Protein AF-B1V927-F1 (afdb_monomer)

Structure (mmCIF, N/CA/C/O backbone):
data_AF-B1V927-F1
#
_entry.id   AF-B1V927-F1
#
loop_
_atom_site.group_PDB
_atom_site.id
_atom_site.type_symbol
_atom_site.label_atom_id
_atom_site.label_alt_id
_atom_site.label_comp_id
_atom_site.label_asym_id
_atom_site.label_entity_id
_atom_site.label_seq_id
_atom_site.pdbx_PDB_ins_code
_atom_site.Cartn_x
_atom_site.Cartn_y
_atom_site.Cartn_z
_atom_site.occupancy
_atom_site.B_iso_or_equiv
_atom_site.auth_seq_id
_atom_site.auth_comp_id
_atom_site.auth_asym_id
_atom_site.auth_atom_id
_atom_site.pdbx_PDB_model_num
ATOM 1 N N . MET A 1 1 ? -27.091 22.764 -3.483 1.00 36.22 1 MET A N 1
ATOM 2 C CA . MET A 1 1 ? -25.946 21.859 -3.247 1.00 36.22 1 MET A CA 1
ATOM 3 C C . MET A 1 1 ? -24.773 22.706 -2.802 1.00 36.22 1 MET A C 1
ATOM 5 O O . MET A 1 1 ? -24.305 23.520 -3.587 1.00 36.22 1 MET A O 1
ATOM 9 N N . VAL A 1 2 ? -24.352 22.593 -1.544 1.00 29.19 2 VAL A N 1
ATOM 10 C CA . VAL A 1 2 ? -23.138 23.272 -1.079 1.00 29.19 2 VAL A CA 1
ATOM 11 C C . VAL A 1 2 ? -21.964 22.427 -1.559 1.00 29.19 2 VAL A C 1
ATOM 13 O O . VAL A 1 2 ? -21.710 21.356 -1.016 1.00 29.19 2 VAL A O 1
ATOM 16 N N . TYR A 1 3 ? -21.294 22.868 -2.624 1.00 33.41 3 TYR A N 1
ATOM 17 C CA . TYR A 1 3 ? -19.995 22.323 -3.002 1.00 33.41 3 TYR A CA 1
ATOM 18 C C . TYR A 1 3 ? -19.008 22.730 -1.911 1.00 33.41 3 TYR A C 1
ATOM 20 O O . TYR A 1 3 ? -18.505 23.852 -1.898 1.00 33.41 3 TYR A O 1
ATOM 28 N N . VAL A 1 4 ? -18.757 21.829 -0.964 1.00 41.78 4 VAL A N 1
ATOM 29 C CA . VAL A 1 4 ? -17.624 21.974 -0.056 1.00 41.78 4 VAL A CA 1
ATOM 30 C C . VAL A 1 4 ? -16.380 21.783 -0.918 1.00 41.78 4 VAL A C 1
ATOM 32 O O . VAL A 1 4 ? -16.041 20.674 -1.325 1.00 41.78 4 VAL A O 1
ATOM 35 N N . SER A 1 5 ? -15.746 22.891 -1.294 1.00 43.06 5 SER A N 1
ATOM 36 C CA . SER A 1 5 ? -14.494 22.878 -2.043 1.00 43.06 5 SER A CA 1
ATOM 37 C C . SER A 1 5 ? -13.452 22.078 -1.263 1.00 43.06 5 SER A C 1
ATOM 39 O O . SER A 1 5 ? -13.203 22.389 -0.094 1.00 43.06 5 SER A O 1
ATOM 41 N N . LYS A 1 6 ? -12.830 21.073 -1.901 1.00 46.66 6 LYS A N 1
ATOM 42 C CA . LYS A 1 6 ? -11.711 20.329 -1.303 1.00 46.66 6 LYS A CA 1
ATOM 43 C C . LYS A 1 6 ? -10.667 21.325 -0.761 1.00 46.66 6 LYS A C 1
ATOM 45 O O . LYS A 1 6 ? -10.356 22.295 -1.462 1.00 46.66 6 LYS A O 1
ATOM 50 N N . PRO A 1 7 ? -10.112 21.112 0.447 1.00 47.50 7 PRO A N 1
ATOM 51 C CA . PRO A 1 7 ? -9.092 21.997 1.007 1.00 47.50 7 PRO A CA 1
ATOM 52 C C . PRO A 1 7 ? -7.933 22.197 0.018 1.00 47.50 7 PRO A C 1
ATOM 54 O O . PRO A 1 7 ? -7.499 21.233 -0.612 1.00 47.50 7 PRO A O 1
ATOM 57 N N . LYS A 1 8 ? -7.383 23.418 -0.090 1.00 45.78 8 LYS A N 1
ATOM 58 C CA . LYS A 1 8 ? -6.277 23.759 -1.019 1.00 45.78 8 LYS A CA 1
ATOM 59 C C . LYS A 1 8 ? -5.077 22.797 -0.949 1.00 45.78 8 LYS A C 1
ATOM 61 O O . LYS A 1 8 ? -4.429 22.581 -1.964 1.00 45.78 8 LYS A O 1
ATOM 66 N N . LYS A 1 9 ? -4.816 22.177 0.212 1.00 45.69 9 LYS A N 1
ATOM 67 C CA . LYS A 1 9 ? -3.747 21.174 0.426 1.00 45.69 9 LYS A CA 1
ATOM 68 C C . LYS A 1 9 ? -3.914 19.901 -0.429 1.00 45.69 9 LYS A C 1
ATOM 70 O O . LYS A 1 9 ? -2.963 19.146 -0.585 1.00 45.69 9 LYS A O 1
ATOM 75 N N . PHE A 1 10 ? -5.105 19.666 -0.977 1.00 50.59 10 PHE A N 1
ATOM 76 C CA . PHE A 1 10 ? -5.480 18.432 -1.669 1.00 50.59 10 PHE A CA 1
ATOM 77 C C . PHE A 1 10 ? -5.847 18.633 -3.147 1.00 50.59 10 PHE A C 1
ATOM 79 O O . PHE A 1 10 ? -6.371 17.720 -3.785 1.00 50.59 10 PHE A O 1
ATOM 86 N N . GLN A 1 11 ? -5.578 19.813 -3.710 1.00 51.22 11 GLN A N 1
ATOM 87 C CA . GLN A 1 11 ? -5.646 20.015 -5.156 1.00 51.22 11 GLN A CA 1
ATOM 88 C C . GLN A 1 11 ? -4.378 19.427 -5.798 1.00 51.22 11 GLN A C 1
ATOM 90 O O . GLN A 1 11 ? -3.274 19.705 -5.339 1.00 51.22 11 GLN A O 1
ATOM 95 N N . ASN A 1 12 ? -4.534 18.605 -6.842 1.00 64.75 12 ASN A N 1
ATOM 96 C CA . ASN A 1 12 ? -3.439 17.969 -7.594 1.00 64.75 12 ASN A CA 1
ATOM 97 C C . ASN A 1 12 ? -2.511 17.057 -6.765 1.00 64.75 12 ASN A C 1
ATOM 99 O O . ASN A 1 12 ? -1.290 17.100 -6.910 1.00 64.75 12 ASN A O 1
ATOM 103 N N . 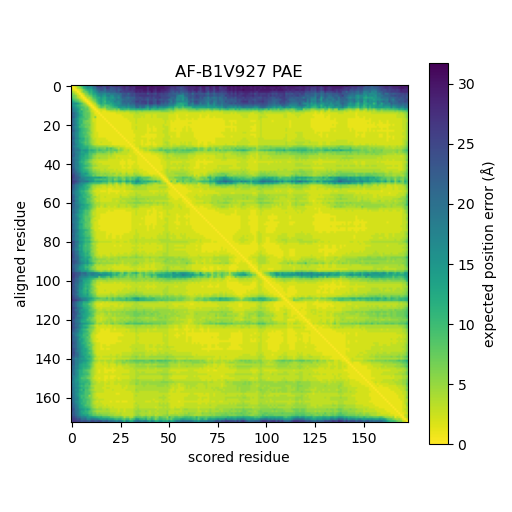ILE A 1 13 ? -3.074 16.204 -5.902 1.00 77.81 13 ILE A N 1
ATOM 104 C CA . ILE A 1 13 ? -2.284 15.184 -5.198 1.00 77.81 13 ILE A CA 1
ATOM 105 C C . ILE A 1 13 ? -1.763 14.147 -6.210 1.00 77.81 13 ILE A C 1
ATOM 107 O O . ILE A 1 13 ? -2.582 13.545 -6.913 1.00 77.81 13 ILE A O 1
ATOM 111 N N . PRO A 1 14 ? -0.442 13.879 -6.263 1.00 90.44 14 PRO A N 1
ATOM 112 C CA . PRO A 1 14 ? 0.121 12.837 -7.115 1.00 90.44 14 PRO A CA 1
ATOM 113 C C . PRO A 1 14 ? -0.509 11.465 -6.854 1.00 90.44 14 PRO A C 1
ATOM 115 O O . PRO A 1 14 ? -0.814 11.120 -5.711 1.00 90.44 14 PRO A O 1
ATOM 118 N N . LEU A 1 15 ? -0.641 10.659 -7.909 1.00 93.25 15 LEU A N 1
ATOM 119 C CA . LEU A 1 15 ? -1.298 9.348 -7.861 1.00 93.25 15 LEU A CA 1
ATOM 120 C C . LEU A 1 15 ? -0.725 8.431 -6.764 1.00 93.25 15 LEU A C 1
ATOM 122 O O . LEU A 1 15 ? -1.477 7.758 -6.065 1.00 93.25 15 LEU A O 1
ATOM 126 N N . THR A 1 16 ? 0.596 8.457 -6.559 1.00 95.31 16 THR A N 1
ATOM 127 C CA . THR A 1 16 ? 1.286 7.697 -5.503 1.00 95.31 16 THR A CA 1
ATOM 128 C C . THR A 1 16 ? 0.799 8.047 -4.102 1.00 95.31 16 THR A C 1
ATOM 130 O O . THR A 1 16 ? 0.594 7.159 -3.279 1.00 95.31 16 THR A O 1
ATOM 133 N N . ARG A 1 17 ? 0.564 9.332 -3.828 1.00 95.19 17 ARG A N 1
ATOM 134 C CA . ARG A 1 17 ? 0.092 9.797 -2.520 1.00 95.19 17 ARG A CA 1
ATOM 135 C C . ARG A 1 17 ? -1.385 9.483 -2.308 1.00 95.19 17 ARG A C 1
ATOM 137 O O . ARG A 1 17 ? -1.770 9.135 -1.197 1.00 95.19 17 ARG A O 1
ATOM 144 N N . GLN A 1 18 ? -2.199 9.561 -3.364 1.00 95.81 18 GLN A N 1
ATOM 145 C CA . GLN A 1 18 ? -3.591 9.106 -3.304 1.00 95.81 18 GLN A CA 1
ATOM 146 C C . GLN A 1 18 ? -3.660 7.609 -2.989 1.00 95.81 18 GLN A C 1
ATOM 148 O O . GLN A 1 18 ? -4.424 7.200 -2.120 1.00 95.81 18 GLN A O 1
ATOM 153 N N . LEU A 1 19 ? -2.825 6.798 -3.647 1.00 97.44 19 LEU A N 1
ATOM 154 C CA . LEU A 1 19 ? -2.757 5.361 -3.395 1.00 97.44 19 LEU A CA 1
ATOM 155 C C . LEU A 1 19 ? -2.299 5.056 -1.964 1.00 97.44 19 LEU A C 1
ATOM 157 O O . LEU A 1 19 ? -2.919 4.230 -1.302 1.00 97.44 19 LEU A O 1
ATOM 161 N N . ALA A 1 20 ? -1.290 5.771 -1.458 1.00 97.19 20 ALA A N 1
ATOM 162 C CA . ALA A 1 20 ? -0.867 5.663 -0.063 1.00 97.19 20 ALA A CA 1
ATOM 163 C C . ALA A 1 20 ? -2.005 5.974 0.915 1.00 97.19 20 ALA A C 1
ATOM 165 O O . ALA A 1 20 ? -2.232 5.240 1.873 1.00 97.19 20 ALA A O 1
ATOM 166 N N . TYR A 1 21 ? -2.764 7.037 0.650 1.00 96.88 21 TYR A N 1
ATOM 167 C CA . TYR A 1 21 ? -3.917 7.392 1.467 1.00 96.88 21 TYR A CA 1
ATOM 168 C C . TYR A 1 21 ? -4.995 6.302 1.452 1.00 96.88 21 TYR A C 1
ATOM 170 O O . TYR A 1 21 ? -5.520 5.930 2.500 1.00 96.88 21 TYR A O 1
ATOM 178 N N . LEU A 1 22 ? -5.327 5.780 0.268 1.00 97.62 22 LEU A N 1
ATOM 179 C CA . LEU A 1 22 ? -6.322 4.718 0.111 1.00 97.62 22 LEU A CA 1
ATOM 180 C C . LEU A 1 22 ? -5.885 3.432 0.815 1.00 97.62 22 LEU A C 1
ATOM 182 O O . LEU A 1 22 ? -6.704 2.810 1.487 1.00 97.62 22 LEU A O 1
ATOM 186 N N . GLY A 1 23 ? -4.600 3.082 0.721 1.00 97.25 23 GLY A N 1
ATOM 187 C CA . GLY A 1 23 ? -4.015 1.953 1.436 1.00 97.25 23 GLY A CA 1
ATOM 188 C C . GLY A 1 23 ? -4.089 2.116 2.952 1.00 97.25 23 GLY A C 1
ATOM 189 O O . GLY A 1 23 ? -4.556 1.209 3.637 1.00 97.25 23 GLY A O 1
ATOM 190 N N . LEU A 1 24 ? -3.729 3.292 3.480 1.00 96.38 24 LEU A N 1
ATOM 191 C CA . LEU A 1 24 ? -3.902 3.599 4.903 1.00 96.38 24 LEU A CA 1
ATOM 192 C C . LEU A 1 24 ? -5.372 3.467 5.315 1.00 96.38 24 LEU A C 1
ATOM 194 O O . LEU A 1 24 ? -5.672 2.810 6.307 1.00 96.38 24 LEU A O 1
ATOM 198 N N . ASN A 1 25 ? -6.298 4.055 4.555 1.00 95.94 25 ASN A N 1
ATOM 199 C CA . ASN A 1 25 ? -7.717 3.972 4.881 1.00 95.94 25 ASN A CA 1
ATOM 200 C C . ASN A 1 25 ? -8.215 2.518 4.902 1.00 95.94 25 ASN A C 1
ATOM 202 O O . ASN A 1 25 ? -8.932 2.135 5.822 1.00 95.94 25 ASN A O 1
ATOM 206 N N . GLN A 1 26 ? -7.802 1.708 3.924 1.00 96.19 26 GLN A N 1
ATOM 207 C CA . GLN A 1 26 ? -8.146 0.291 3.866 1.00 96.19 26 GLN A CA 1
ATOM 208 C C . GLN A 1 26 ? -7.610 -0.477 5.075 1.00 96.19 26 GLN A C 1
ATOM 210 O O . GLN A 1 26 ? -8.350 -1.262 5.661 1.00 96.19 26 GLN A O 1
ATOM 215 N N . PHE A 1 27 ? -6.358 -0.236 5.476 1.00 95.38 27 PHE A N 1
ATOM 216 C CA . PHE A 1 27 ? -5.780 -0.882 6.655 1.00 95.38 27 PHE A CA 1
ATOM 217 C C . PHE A 1 27 ? -6.570 -0.542 7.924 1.00 95.38 27 PHE A C 1
ATOM 219 O O . PHE A 1 27 ? -6.920 -1.416 8.712 1.00 95.38 27 PHE A O 1
ATOM 226 N N . ILE A 1 28 ? -6.906 0.738 8.092 1.00 94.00 28 ILE A N 1
ATOM 227 C CA . ILE A 1 28 ? -7.657 1.230 9.248 1.00 94.00 28 ILE A CA 1
ATOM 228 C C . ILE A 1 28 ? -9.092 0.701 9.296 1.00 94.00 28 ILE A C 1
ATOM 230 O O . ILE A 1 28 ? -9.647 0.528 10.381 1.00 94.00 28 ILE A O 1
ATOM 234 N N . ASP A 1 29 ? -9.706 0.440 8.147 1.00 93.38 29 ASP A N 1
ATOM 235 C CA . ASP A 1 29 ? -11.005 -0.226 8.092 1.00 93.38 29 ASP A CA 1
ATOM 236 C C . ASP A 1 29 ? -10.888 -1.735 8.351 1.00 93.38 29 ASP A C 1
ATOM 238 O O . ASP A 1 29 ? -11.723 -2.284 9.067 1.00 93.38 29 ASP A O 1
ATOM 242 N N . GLY A 1 30 ? -9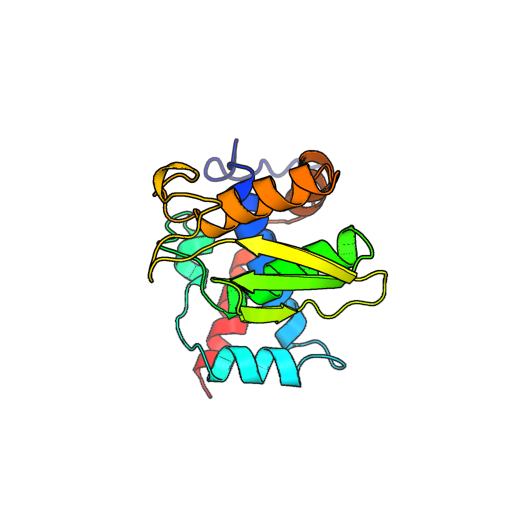.804 -2.373 7.901 1.00 93.81 30 GLY A N 1
ATOM 243 C CA . GLY A 1 30 ? -9.487 -3.775 8.186 1.00 93.81 30 GLY A CA 1
ATOM 244 C C . GLY A 1 30 ? -9.282 -4.094 9.672 1.00 93.81 30 GLY A C 1
ATOM 245 O O . GLY A 1 30 ? -9.596 -5.197 10.115 1.00 93.81 30 GLY A O 1
ATOM 246 N N . LEU A 1 31 ? -8.833 -3.125 10.477 1.00 92.25 31 LEU A N 1
ATOM 247 C CA . LEU A 1 31 ? -8.711 -3.281 11.935 1.00 92.25 31 LEU A CA 1
ATOM 248 C C . LEU A 1 31 ? -10.058 -3.503 12.650 1.00 92.25 31 LEU A C 1
ATOM 250 O O . LEU A 1 31 ? -10.072 -4.031 13.764 1.00 92.25 31 LEU A O 1
ATOM 254 N N . ASP A 1 32 ? -11.177 -3.128 12.026 1.00 90.50 32 ASP A N 1
ATOM 255 C CA . ASP A 1 32 ? -12.537 -3.355 12.533 1.00 90.50 32 ASP A CA 1
ATOM 256 C C . ASP A 1 32 ? -13.289 -4.446 11.737 1.00 90.50 32 ASP A C 1
ATOM 258 O O . ASP A 1 32 ? -14.478 -4.670 11.965 1.00 90.50 32 ASP A O 1
ATOM 262 N N . ASP A 1 33 ? -12.630 -5.116 10.788 1.00 88.31 33 ASP A N 1
ATOM 263 C CA . ASP A 1 33 ? -13.254 -6.123 9.928 1.00 88.31 33 ASP A CA 1
ATOM 264 C C . ASP A 1 33 ? -13.347 -7.479 10.643 1.00 88.31 33 ASP A C 1
ATOM 266 O O . ASP A 1 33 ? -12.339 -8.131 10.891 1.00 88.31 33 ASP A O 1
ATOM 270 N N . ASN A 1 34 ? -14.557 -7.956 10.935 1.00 86.88 34 ASN A N 1
ATOM 271 C CA . ASN A 1 34 ? -14.754 -9.205 11.685 1.00 86.88 34 ASN A CA 1
ATOM 272 C C . ASN A 1 34 ? -14.099 -10.446 11.047 1.00 86.88 34 ASN A C 1
ATOM 274 O O . ASN A 1 34 ? -13.814 -11.409 11.757 1.00 86.88 34 ASN A O 1
ATOM 278 N N . GLN A 1 35 ? -13.892 -10.461 9.729 1.00 89.56 35 GLN A N 1
ATOM 279 C CA . GLN A 1 35 ? -13.303 -11.597 9.027 1.00 89.56 35 GLN A CA 1
ATOM 280 C C . GLN A 1 35 ? -11.772 -11.551 9.050 1.00 89.56 35 GLN A C 1
ATOM 282 O O . GLN A 1 35 ? -11.133 -12.595 9.190 1.00 89.56 35 GLN A O 1
ATOM 287 N N . PHE A 1 36 ? -11.177 -10.364 8.909 1.00 91.00 36 PHE A N 1
ATOM 288 C CA . PHE A 1 36 ? -9.727 -10.212 8.733 1.00 91.00 36 PHE A CA 1
ATOM 289 C C . PHE A 1 36 ? -9.017 -9.472 9.872 1.00 91.00 36 PHE A C 1
ATOM 291 O O . PHE A 1 36 ? -7.791 -9.384 9.856 1.00 91.00 36 PHE A O 1
ATOM 298 N N . GLN A 1 37 ? -9.734 -8.992 10.889 1.00 92.31 37 GLN A N 1
ATOM 299 C CA . GLN A 1 37 ? -9.193 -8.179 11.985 1.00 92.31 37 GLN A CA 1
ATOM 300 C C . GLN A 1 37 ? -7.961 -8.805 12.641 1.00 92.31 37 GLN A C 1
ATOM 302 O O . GLN A 1 37 ? -6.993 -8.095 12.899 1.00 92.31 37 GLN A O 1
ATOM 307 N N . SER A 1 38 ? -7.948 -10.124 12.867 1.00 92.38 38 SER A N 1
ATOM 308 C CA . SER A 1 38 ? -6.781 -10.795 13.456 1.00 92.38 38 SER A CA 1
ATOM 309 C C . SER A 1 38 ? -5.510 -10.588 12.627 1.00 92.38 38 SER A C 1
ATOM 311 O O . SER A 1 38 ? -4.456 -10.357 13.206 1.00 92.38 38 SER A O 1
ATOM 313 N N . LEU A 1 39 ? -5.598 -10.636 11.293 1.00 93.25 39 LEU A N 1
ATOM 314 C CA . LEU A 1 39 ? -4.456 -10.397 10.407 1.00 93.25 39 LEU A CA 1
ATOM 315 C C . LEU A 1 39 ? -3.953 -8.956 10.543 1.00 93.25 39 LEU A C 1
ATOM 317 O O . LEU A 1 39 ? -2.759 -8.737 10.740 1.00 93.25 39 LEU A O 1
ATOM 321 N N . TYR A 1 40 ? -4.862 -7.981 10.464 1.00 93.81 40 TYR A N 1
ATOM 322 C CA . TYR A 1 40 ? -4.514 -6.563 10.582 1.00 93.81 40 TYR A CA 1
ATOM 323 C C . TYR A 1 40 ? -3.892 -6.241 11.947 1.00 93.81 40 TYR A C 1
ATOM 325 O O . TYR A 1 40 ? -2.899 -5.519 12.009 1.00 93.81 40 T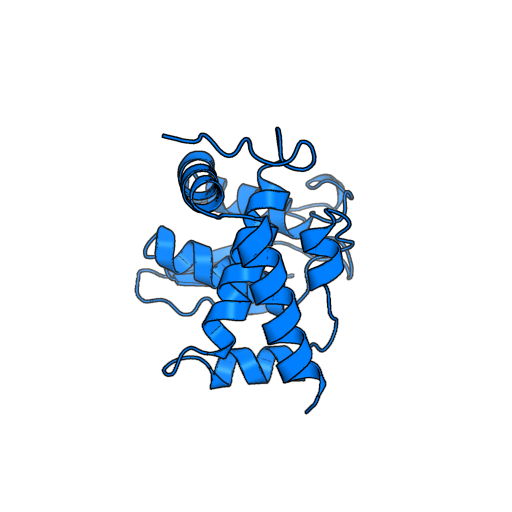YR A O 1
ATOM 333 N N . LEU A 1 41 ? -4.418 -6.818 13.032 1.00 92.12 41 LEU A N 1
ATOM 334 C CA . LEU A 1 41 ? -3.854 -6.664 14.374 1.00 92.12 41 LEU A CA 1
ATOM 335 C C . LEU A 1 41 ? -2.464 -7.294 14.494 1.00 92.12 41 LEU A C 1
ATOM 337 O O . LEU A 1 41 ? -1.572 -6.663 15.053 1.00 92.12 41 LEU A O 1
ATOM 341 N N . THR A 1 42 ? -2.247 -8.492 13.942 1.00 92.25 42 THR A N 1
ATOM 342 C CA . THR A 1 42 ? -0.917 -9.123 13.927 1.00 92.25 42 THR A CA 1
ATOM 343 C C . THR A 1 42 ? 0.101 -8.270 13.171 1.00 92.25 42 THR A C 1
ATOM 345 O O . THR A 1 42 ? 1.215 -8.082 13.654 1.00 92.25 42 THR A O 1
ATOM 348 N N . ILE A 1 43 ? -0.278 -7.709 12.019 1.00 92.88 43 ILE A N 1
ATOM 349 C CA . ILE A 1 43 ? 0.600 -6.817 11.249 1.00 92.88 43 ILE A CA 1
ATOM 350 C C . ILE A 1 43 ? 0.918 -5.550 12.047 1.00 92.88 43 ILE A C 1
ATOM 352 O O . ILE A 1 43 ? 2.081 -5.169 12.136 1.00 92.88 43 ILE A O 1
ATOM 356 N N . LEU A 1 44 ? -0.090 -4.934 12.670 1.00 89.88 44 LEU A N 1
ATOM 357 C CA . LEU A 1 44 ? 0.100 -3.738 13.493 1.00 89.88 44 LEU A CA 1
ATOM 358 C C . LEU A 1 44 ? 1.011 -3.998 14.707 1.00 89.88 44 LEU A C 1
ATOM 360 O O . LEU A 1 44 ? 1.789 -3.134 15.092 1.00 89.88 44 LEU A O 1
ATOM 364 N N . GLN A 1 45 ? 0.929 -5.183 15.316 1.00 87.62 45 GLN A N 1
ATOM 365 C CA . GLN A 1 45 ? 1.790 -5.566 16.439 1.00 87.62 45 GLN A CA 1
ATOM 366 C C . GLN A 1 45 ? 3.235 -5.841 16.007 1.00 87.62 45 GLN A C 1
ATOM 368 O O . GLN A 1 45 ? 4.156 -5.535 16.763 1.00 87.62 45 GLN A O 1
ATOM 373 N N . GLY A 1 46 ? 3.427 -6.425 14.820 1.00 86.94 46 GLY A N 1
ATOM 374 C CA . GLY A 1 46 ? 4.748 -6.728 14.264 1.00 86.94 46 GLY A CA 1
ATOM 375 C C . GLY A 1 46 ? 5.485 -5.508 13.707 1.00 86.94 46 GLY A C 1
ATOM 376 O O . GLY A 1 46 ? 6.713 -5.499 13.690 1.00 86.94 46 GLY A O 1
ATOM 377 N N . ASP A 1 47 ? 4.749 -4.480 13.285 1.00 84.62 47 ASP A N 1
ATOM 378 C CA . ASP A 1 47 ? 5.279 -3.217 12.772 1.00 84.62 47 ASP A CA 1
ATOM 379 C C . ASP A 1 47 ? 4.509 -2.047 13.399 1.00 84.62 47 ASP A C 1
ATOM 381 O O . ASP A 1 47 ? 3.479 -1.592 12.894 1.00 84.62 47 ASP A O 1
ATOM 385 N N . GLN A 1 48 ? 5.017 -1.594 14.547 1.00 74.12 48 GLN A N 1
ATOM 386 C CA . GLN A 1 48 ? 4.432 -0.507 15.332 1.00 74.12 48 GLN A CA 1
ATOM 387 C C . GLN A 1 48 ? 4.837 0.881 14.819 1.00 74.12 48 GLN A C 1
ATOM 389 O O . GLN A 1 48 ? 4.564 1.881 15.487 1.00 74.12 48 GLN A O 1
ATOM 394 N N . GLU A 1 49 ? 5.529 0.988 13.678 1.00 76.25 49 GLU A N 1
ATOM 395 C CA . GLU A 1 49 ? 5.859 2.298 13.132 1.00 76.25 49 GLU A CA 1
ATOM 396 C C . GLU A 1 49 ? 4.571 2.999 12.679 1.00 76.25 49 GLU A C 1
ATOM 398 O O . GLU A 1 49 ? 3.826 2.52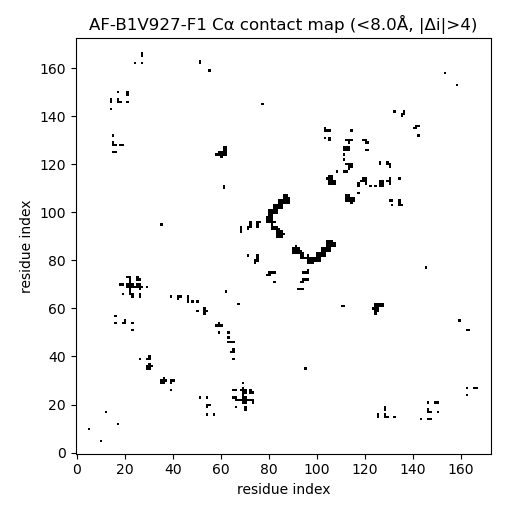7 11.822 1.00 76.25 49 GLU A O 1
ATOM 403 N N . PHE A 1 50 ? 4.283 4.148 13.287 1.00 68.81 50 PHE A N 1
ATOM 404 C CA . PHE A 1 50 ? 3.052 4.893 13.054 1.00 68.81 50 PHE A CA 1
ATOM 405 C C . PHE A 1 50 ? 3.270 5.979 11.996 1.00 68.81 50 PHE A C 1
ATOM 407 O O . PHE A 1 50 ? 3.669 7.106 12.286 1.00 68.81 50 PHE A O 1
ATOM 414 N N . PHE A 1 51 ? 3.012 5.600 10.745 1.00 79.75 51 PHE A N 1
ATOM 415 C CA . PHE A 1 51 ? 3.191 6.398 9.525 1.00 79.75 51 PHE A CA 1
ATOM 416 C C . PHE A 1 51 ? 1.932 7.183 9.122 1.00 79.75 51 PHE A C 1
ATOM 418 O O . PHE A 1 51 ? 1.923 7.853 8.085 1.00 79.75 51 PHE A O 1
ATOM 425 N N . GLU A 1 52 ? 0.838 7.110 9.891 1.00 87.81 52 GLU A N 1
ATOM 426 C CA . GLU A 1 52 ? -0.417 7.769 9.526 1.00 87.81 52 GLU A CA 1
ATOM 427 C C . GLU A 1 52 ? -0.228 9.270 9.372 1.00 87.81 52 GLU A C 1
ATOM 429 O O . GLU A 1 52 ? -0.677 9.850 8.388 1.00 87.81 52 GLU A O 1
ATOM 434 N N . ASN A 1 53 ? 0.502 9.898 10.295 1.00 87.00 53 ASN A N 1
ATOM 435 C CA . ASN A 1 53 ? 0.731 11.334 10.255 1.00 87.00 53 ASN A CA 1
ATOM 436 C C . ASN A 1 53 ? 1.533 11.713 9.013 1.00 87.00 53 ASN A C 1
ATOM 438 O O . ASN A 1 53 ? 1.254 12.751 8.416 1.00 87.00 53 ASN A O 1
ATOM 442 N N . ASP A 1 54 ? 2.461 10.860 8.584 1.00 90.69 54 ASP A N 1
ATOM 443 C CA . ASP A 1 54 ? 3.260 11.094 7.390 1.00 90.69 54 ASP A CA 1
ATOM 444 C C . ASP A 1 54 ? 2.429 10.963 6.111 1.00 90.69 54 ASP A C 1
ATOM 446 O O . ASP A 1 54 ? 2.514 11.807 5.217 1.00 90.69 54 ASP A O 1
ATOM 450 N N . VAL A 1 55 ? 1.542 9.969 6.030 1.00 92.00 55 VAL A N 1
ATOM 451 C CA . VAL A 1 55 ? 0.606 9.837 4.902 1.00 92.00 55 VAL A CA 1
ATOM 452 C C . VAL A 1 55 ? -0.364 11.020 4.861 1.00 92.00 55 VAL A C 1
ATOM 454 O O . VAL A 1 55 ? -0.519 11.653 3.815 1.00 92.00 55 VAL A O 1
ATOM 457 N N . LEU A 1 56 ? -0.970 11.371 5.999 1.00 90.81 56 LEU A N 1
ATOM 458 C CA . LEU A 1 56 ? -1.931 12.472 6.109 1.00 90.81 56 LEU A CA 1
ATOM 459 C C . LEU A 1 56 ? -1.292 13.845 5.827 1.00 90.81 56 LEU A C 1
ATOM 461 O O . LEU A 1 56 ? -1.973 14.764 5.359 1.00 90.81 56 LEU A O 1
ATOM 465 N N . ASN A 1 57 ? 0.014 13.992 6.075 1.00 88.44 57 ASN A N 1
ATOM 466 C CA . ASN A 1 57 ? 0.767 15.217 5.804 1.00 88.44 57 ASN A CA 1
ATOM 467 C C . ASN A 1 57 ? 1.550 15.219 4.491 1.00 88.44 57 ASN A C 1
ATOM 469 O O . ASN A 1 57 ? 2.133 16.251 4.161 1.00 88.44 57 ASN A O 1
ATOM 473 N N . CYS A 1 58 ? 1.485 14.142 3.707 1.00 88.00 58 CYS A N 1
ATOM 474 C CA . CYS A 1 58 ? 2.243 13.981 2.466 1.00 88.00 58 CYS A CA 1
ATOM 475 C C . CYS A 1 58 ? 3.776 14.018 2.658 1.00 88.00 58 CYS A C 1
ATOM 477 O O . CYS A 1 58 ? 4.487 14.566 1.814 1.00 88.00 58 CYS A O 1
ATOM 479 N N . SER A 1 59 ? 4.268 13.459 3.765 1.00 89.94 59 SER A N 1
ATOM 480 C CA . SER A 1 59 ? 5.673 13.466 4.197 1.00 89.94 59 SER A CA 1
ATOM 481 C C . SER A 1 59 ? 6.234 12.062 4.445 1.00 89.94 59 SER A C 1
ATOM 483 O O . SER A 1 59 ? 7.144 11.899 5.256 1.00 89.94 59 SER A O 1
ATOM 485 N N . LEU A 1 60 ? 5.679 11.046 3.776 1.00 91.81 60 LEU A N 1
ATOM 486 C CA . LEU A 1 60 ? 6.141 9.665 3.907 1.00 91.81 60 LEU A CA 1
ATOM 487 C C . LEU A 1 60 ? 7.633 9.558 3.577 1.00 91.81 60 LEU A C 1
ATOM 489 O O . LEU A 1 60 ? 8.085 10.173 2.617 1.00 91.81 60 LEU A O 1
ATOM 493 N N . LYS A 1 61 ? 8.386 8.786 4.369 1.00 89.50 61 LYS A N 1
ATOM 494 C CA . LYS A 1 61 ? 9.806 8.484 4.111 1.00 89.50 61 LYS A CA 1
ATOM 495 C C . LYS A 1 61 ? 9.990 7.178 3.348 1.00 89.50 61 LYS A C 1
ATOM 497 O O . LYS A 1 61 ? 10.849 7.091 2.480 1.00 89.50 61 LYS A O 1
ATOM 502 N N . THR A 1 62 ? 9.203 6.167 3.696 1.00 90.25 62 THR A N 1
ATOM 503 C CA . THR A 1 62 ? 9.087 4.895 2.982 1.00 90.25 62 THR A CA 1
ATOM 504 C C . THR A 1 62 ? 7.793 4.201 3.412 1.00 90.25 62 THR A C 1
ATOM 506 O O . THR A 1 62 ? 7.150 4.636 4.369 1.00 90.25 62 THR A O 1
ATOM 509 N N . ALA A 1 63 ? 7.375 3.158 2.698 1.00 92.25 63 ALA A N 1
ATOM 510 C CA . ALA A 1 63 ? 6.182 2.409 3.073 1.00 92.25 63 ALA A CA 1
ATOM 511 C C . ALA A 1 63 ? 6.505 1.353 4.138 1.00 92.25 63 ALA A C 1
ATOM 513 O O . ALA A 1 63 ? 7.456 0.588 3.992 1.00 92.25 63 ALA A O 1
ATOM 514 N N . THR A 1 64 ? 5.675 1.303 5.173 1.00 92.81 64 THR A N 1
ATOM 515 C CA . THR A 1 64 ? 5.710 0.313 6.256 1.00 92.81 64 THR A CA 1
ATOM 516 C C . THR A 1 64 ? 4.826 -0.890 5.927 1.00 92.81 64 THR A C 1
ATOM 518 O O . THR A 1 64 ? 3.994 -0.844 5.013 1.00 92.81 64 THR A O 1
ATOM 521 N N . THR A 1 65 ? 4.946 -1.965 6.703 1.00 94.38 65 THR A N 1
ATOM 522 C CA . THR A 1 65 ? 4.176 -3.203 6.507 1.00 94.38 65 THR A CA 1
ATOM 523 C C . THR A 1 65 ? 2.659 -2.966 6.524 1.00 94.38 65 THR A C 1
ATOM 525 O O . THR A 1 65 ? 1.987 -3.428 5.595 1.00 94.38 65 THR A O 1
ATOM 528 N N . PRO A 1 66 ? 2.084 -2.204 7.481 1.00 94.69 66 PRO A N 1
ATOM 529 C CA . PRO A 1 66 ? 0.648 -1.939 7.491 1.00 94.69 66 PRO A CA 1
ATOM 530 C C . PRO A 1 66 ? 0.186 -1.164 6.250 1.00 94.69 66 PRO A C 1
ATOM 532 O O . PRO A 1 66 ? -0.854 -1.466 5.662 1.00 94.69 66 PRO A O 1
ATOM 535 N N . LEU A 1 67 ? 0.986 -0.190 5.803 1.00 96.12 67 LEU A N 1
ATOM 536 C CA . LEU A 1 67 ? 0.670 0.602 4.620 1.00 96.12 67 LEU A CA 1
ATOM 537 C C . LEU A 1 67 ? 0.699 -0.246 3.345 1.00 96.12 67 LEU A C 1
ATOM 539 O O . LEU A 1 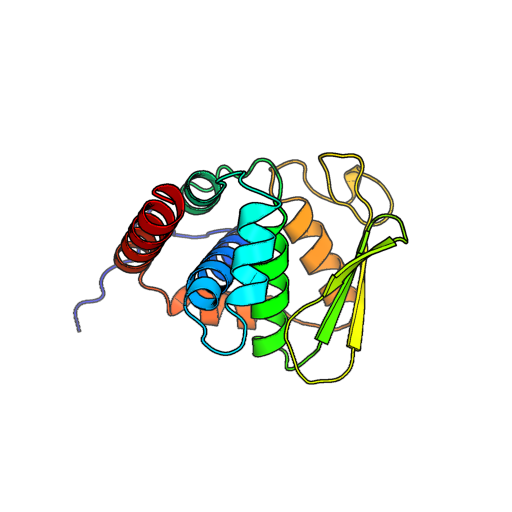67 ? -0.196 -0.135 2.503 1.00 96.12 67 LEU A O 1
ATOM 543 N N . ILE A 1 68 ? 1.714 -1.102 3.210 1.00 96.81 68 ILE A N 1
ATOM 544 C CA . ILE A 1 68 ? 1.843 -2.037 2.093 1.00 96.81 68 ILE A CA 1
ATOM 545 C C . ILE A 1 68 ? 0.640 -2.983 2.074 1.00 96.81 68 ILE A C 1
ATOM 547 O O . ILE A 1 68 ? -0.018 -3.091 1.039 1.00 96.81 68 ILE A O 1
ATOM 551 N N . GLN A 1 69 ? 0.300 -3.602 3.210 1.00 97.06 69 GLN A N 1
ATOM 552 C CA . GLN A 1 69 ? -0.831 -4.526 3.301 1.00 97.06 69 GLN A CA 1
ATOM 553 C C . GLN A 1 69 ? -2.148 -3.851 2.904 1.00 97.06 69 GLN A C 1
ATOM 555 O O . GLN A 1 69 ? -2.832 -4.324 1.999 1.00 97.06 69 GLN A 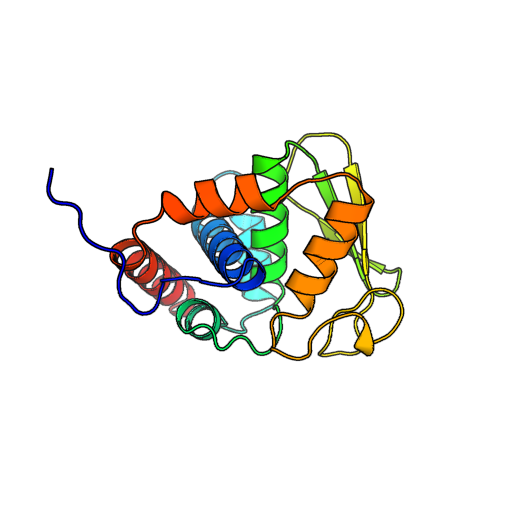O 1
ATOM 560 N N . GLY A 1 70 ? -2.477 -2.709 3.517 1.00 96.94 70 GLY A N 1
ATOM 561 C CA . GLY A 1 70 ? -3.707 -1.988 3.193 1.00 96.94 70 GLY A CA 1
ATOM 562 C C . GLY A 1 70 ? -3.781 -1.579 1.721 1.00 96.94 70 GLY A C 1
ATOM 563 O O . GLY A 1 70 ? -4.846 -1.628 1.109 1.00 96.94 70 GLY A O 1
ATOM 564 N N . THR A 1 71 ? -2.641 -1.238 1.112 1.00 97.88 71 THR A N 1
ATOM 565 C CA . THR A 1 71 ? -2.569 -0.921 -0.321 1.00 97.88 71 THR A CA 1
ATOM 566 C C . THR A 1 71 ? -2.855 -2.146 -1.193 1.00 97.88 71 THR A C 1
ATOM 568 O O . THR A 1 71 ? -3.631 -2.045 -2.146 1.00 97.88 71 THR A O 1
ATOM 571 N N . LEU A 1 72 ? -2.260 -3.301 -0.875 1.00 98.06 72 LEU A N 1
ATOM 572 C CA . LEU A 1 72 ? -2.507 -4.554 -1.595 1.00 98.06 72 LEU A CA 1
ATOM 573 C C . LEU A 1 72 ? -3.978 -4.968 -1.496 1.00 98.06 72 LEU A C 1
ATOM 575 O O . LEU A 1 72 ? -4.573 -5.348 -2.504 1.00 98.06 72 LEU A O 1
ATOM 579 N N . ASP A 1 73 ? -4.577 -4.842 -0.315 1.00 97.31 73 ASP A N 1
ATOM 580 C CA . ASP A 1 73 ? -5.977 -5.200 -0.071 1.00 97.31 73 ASP A CA 1
ATOM 581 C C . ASP A 1 73 ? -6.945 -4.267 -0.793 1.00 97.31 73 ASP A C 1
ATOM 583 O O . ASP A 1 73 ? -7.898 -4.726 -1.426 1.00 97.31 73 ASP A O 1
ATOM 587 N N . PHE A 1 74 ? -6.664 -2.961 -0.777 1.00 97.38 74 PHE A N 1
ATOM 588 C CA . PHE A 1 74 ? -7.449 -1.973 -1.509 1.00 97.38 74 PHE A CA 1
ATOM 589 C C . PHE A 1 74 ? -7.469 -2.309 -3.003 1.00 97.38 74 PHE A C 1
ATOM 591 O O . PHE A 1 74 ? -8.530 -2.366 -3.629 1.00 97.38 74 PHE A O 1
ATOM 598 N N . LEU A 1 75 ? -6.293 -2.562 -3.582 1.00 97.12 75 LEU A N 1
ATOM 599 C CA . LEU A 1 75 ? -6.176 -2.902 -4.995 1.00 97.12 75 LEU A CA 1
ATOM 600 C C . LEU A 1 75 ? -6.842 -4.241 -5.305 1.00 97.12 75 LEU A C 1
ATOM 602 O O . LEU A 1 75 ? -7.549 -4.338 -6.305 1.00 97.12 75 LEU A O 1
ATOM 606 N N . SER A 1 76 ? -6.655 -5.245 -4.448 1.00 96.12 76 SER A N 1
ATOM 607 C CA . SER A 1 76 ? -7.266 -6.572 -4.572 1.00 96.12 76 SER A CA 1
ATOM 608 C C . SER A 1 76 ? -8.783 -6.477 -4.696 1.00 96.12 76 SER A C 1
ATOM 610 O O . SER A 1 76 ? -9.366 -6.984 -5.656 1.00 96.12 76 SER A O 1
ATOM 612 N N . GLN A 1 77 ? -9.418 -5.713 -3.803 1.00 94.38 77 GLN A N 1
ATOM 613 C CA . GLN A 1 77 ? -10.863 -5.494 -3.825 1.00 94.38 77 GLN A CA 1
ATOM 614 C C . GLN A 1 77 ? -11.325 -4.737 -5.073 1.00 94.38 77 GLN A C 1
ATOM 616 O O . GLN A 1 77 ? -12.354 -5.072 -5.658 1.00 94.38 77 GLN A O 1
ATOM 621 N N . ARG A 1 78 ? -10.582 -3.709 -5.505 1.00 94.44 78 ARG A N 1
ATOM 622 C CA . ARG A 1 78 ? -10.968 -2.889 -6.666 1.00 94.44 78 ARG A CA 1
ATOM 623 C C . ARG A 1 78 ? -10.752 -3.582 -8.004 1.00 94.44 78 ARG A C 1
ATOM 625 O O . ARG A 1 78 ? -11.480 -3.290 -8.948 1.00 94.44 78 ARG A O 1
ATOM 632 N N . LEU A 1 79 ? -9.761 -4.463 -8.087 1.00 93.56 79 LEU A N 1
ATOM 633 C CA . LEU A 1 79 ? -9.379 -5.164 -9.312 1.00 93.56 79 LEU A CA 1
ATOM 634 C C . LEU A 1 79 ? -9.909 -6.600 -9.363 1.00 93.56 79 LEU A C 1
ATOM 636 O O . LEU A 1 79 ? -9.810 -7.239 -10.409 1.00 93.56 79 LEU A O 1
ATOM 640 N N . ASN A 1 80 ? -10.490 -7.097 -8.267 1.00 93.56 80 ASN A N 1
ATOM 641 C CA . ASN A 1 80 ? -10.941 -8.479 -8.112 1.00 93.56 80 ASN A CA 1
ATOM 642 C C . ASN A 1 80 ? -9.828 -9.487 -8.457 1.00 93.56 80 ASN A C 1
ATOM 644 O O . ASN A 1 80 ? -10.009 -10.407 -9.258 1.00 93.56 80 ASN A O 1
ATOM 648 N N . GLN A 1 81 ? -8.636 -9.249 -7.907 1.00 94.56 81 GLN A N 1
ATOM 649 C CA . GLN A 1 81 ? -7.441 -10.075 -8.084 1.00 94.56 81 GLN A CA 1
ATOM 650 C C . GLN A 1 81 ? -6.777 -10.291 -6.734 1.00 94.56 81 GLN A C 1
ATOM 652 O O . GLN A 1 81 ? -6.802 -9.407 -5.885 1.00 94.56 81 GLN A O 1
ATOM 657 N N . LYS A 1 82 ? -6.108 -11.430 -6.563 1.00 96.56 82 LYS A N 1
ATOM 658 C CA . LYS A 1 82 ? -5.210 -11.626 -5.429 1.00 96.56 82 LYS A CA 1
ATOM 659 C C . LYS A 1 82 ? -3.814 -11.152 -5.821 1.00 96.56 82 LYS A C 1
ATOM 661 O O . LYS A 1 82 ? -3.283 -11.605 -6.829 1.00 96.56 82 LYS A O 1
ATOM 666 N N . PHE A 1 83 ? -3.201 -10.287 -5.025 1.00 97.56 83 PHE A N 1
ATOM 667 C CA . PHE A 1 83 ? -1.836 -9.823 -5.253 1.00 97.56 83 PHE A CA 1
ATOM 668 C C . PHE A 1 83 ? -0.867 -10.483 -4.280 1.00 97.56 83 PHE A C 1
ATOM 670 O O . PHE A 1 83 ? -1.063 -10.406 -3.069 1.00 97.56 83 PHE A O 1
ATOM 677 N N . ASN A 1 84 ? 0.194 -11.090 -4.811 1.00 97.56 84 ASN A N 1
ATOM 678 C CA . ASN A 1 84 ? 1.314 -11.589 -4.019 1.00 97.56 84 ASN A CA 1
ATOM 679 C C . ASN A 1 84 ? 2.501 -10.649 -4.227 1.00 97.56 84 ASN A C 1
ATOM 681 O O . ASN A 1 84 ? 2.983 -10.489 -5.349 1.00 97.56 84 ASN A O 1
ATOM 685 N N . LEU A 1 85 ? 2.967 -10.014 -3.160 1.00 98.06 85 LEU A N 1
ATOM 686 C CA . LEU A 1 85 ? 4.124 -9.135 -3.193 1.00 98.06 85 LEU A CA 1
ATOM 687 C C . LEU A 1 85 ? 5.397 -9.947 -2.961 1.00 98.06 85 LEU A C 1
ATOM 689 O O . LEU A 1 85 ? 5.559 -10.587 -1.920 1.00 98.06 85 LEU A O 1
ATOM 693 N N . ILE A 1 86 ? 6.308 -9.878 -3.925 1.00 98.06 86 ILE A N 1
ATOM 694 C CA . ILE A 1 86 ? 7.610 -10.537 -3.888 1.00 98.06 86 ILE A CA 1
ATOM 695 C C . ILE A 1 86 ? 8.678 -9.444 -3.882 1.00 98.06 86 ILE A C 1
ATOM 697 O O . ILE A 1 86 ? 8.776 -8.666 -4.833 1.00 98.06 86 ILE A O 1
ATOM 701 N N . ILE A 1 87 ? 9.467 -9.382 -2.810 1.00 96.75 87 ILE A N 1
ATOM 702 C CA . ILE A 1 87 ? 10.546 -8.405 -2.630 1.00 96.75 87 ILE A CA 1
ATOM 703 C C . ILE A 1 87 ? 11.867 -9.155 -2.534 1.00 96.75 87 ILE A C 1
ATOM 705 O O . ILE A 1 87 ? 11.991 -10.059 -1.712 1.00 96.75 87 ILE A O 1
ATOM 709 N N . ASN A 1 88 ? 12.853 -8.769 -3.350 1.00 96.62 88 ASN A N 1
ATOM 710 C CA . ASN A 1 88 ? 14.170 -9.422 -3.399 1.00 96.62 88 ASN A CA 1
ATOM 711 C C . ASN A 1 88 ? 14.046 -10.950 -3.576 1.00 96.62 88 ASN A C 1
ATOM 713 O O . ASN A 1 88 ? 14.701 -11.721 -2.881 1.00 96.62 88 ASN A O 1
ATOM 717 N N . ASP A 1 89 ? 13.131 -11.371 -4.457 1.00 93.50 89 ASP A N 1
ATOM 718 C CA . ASP A 1 89 ? 12.779 -12.773 -4.740 1.00 93.50 89 ASP A CA 1
ATOM 719 C C . ASP A 1 89 ? 12.218 -13.586 -3.555 1.00 93.50 89 ASP A C 1
ATOM 721 O O . ASP A 1 89 ? 11.981 -14.788 -3.677 1.00 93.50 89 ASP A O 1
ATOM 725 N N . CYS A 1 90 ? 11.891 -12.925 -2.442 1.00 94.19 90 CYS A N 1
ATOM 726 C CA . CYS A 1 90 ? 11.208 -13.513 -1.295 1.00 94.19 90 CYS A CA 1
ATOM 727 C C . CYS A 1 90 ? 9.725 -13.122 -1.279 1.00 94.19 90 CYS A C 1
ATOM 729 O O . CYS A 1 90 ? 9.373 -11.954 -1.464 1.00 94.19 90 CYS A O 1
ATOM 731 N N . ASN A 1 91 ? 8.842 -14.085 -1.000 1.00 93.56 91 ASN A N 1
ATOM 732 C CA . ASN A 1 91 ? 7.433 -13.794 -0.725 1.00 93.56 91 ASN A CA 1
ATOM 733 C C . ASN A 1 91 ? 7.340 -12.929 0.536 1.00 93.56 91 ASN A C 1
ATOM 735 O O . ASN A 1 91 ? 7.769 -13.359 1.605 1.00 93.56 91 ASN A O 1
ATOM 739 N N . SER A 1 92 ? 6.797 -11.721 0.401 1.00 93.00 92 SER A N 1
ATOM 740 C CA . SER A 1 92 ? 6.739 -10.745 1.489 1.00 93.00 92 SER A CA 1
ATOM 741 C C . SER A 1 92 ? 5.338 -10.647 2.084 1.00 93.00 92 SER A C 1
ATOM 743 O O . SER A 1 92 ? 5.146 -10.974 3.250 1.00 93.00 92 SER A O 1
ATOM 745 N N . LEU A 1 93 ? 4.349 -10.241 1.285 1.00 94.81 93 LEU A N 1
ATOM 746 C CA . LEU A 1 93 ? 2.962 -10.060 1.722 1.00 94.81 93 LEU A CA 1
ATOM 747 C C . LEU A 1 93 ? 1.998 -10.538 0.642 1.00 94.81 93 LEU A C 1
ATOM 749 O O . LEU A 1 93 ? 2.363 -10.718 -0.520 1.00 94.81 93 LEU A O 1
ATOM 753 N N . SER A 1 94 ? 0.743 -10.761 1.007 1.00 96.00 94 SER A N 1
ATOM 754 C CA . SER A 1 94 ? -0.311 -11.079 0.046 1.00 96.00 94 SER A CA 1
ATOM 755 C C . SER A 1 94 ? -1.607 -10.409 0.456 1.00 96.00 94 SER A C 1
ATOM 757 O O . SER A 1 94 ? -1.929 -10.340 1.641 1.00 96.00 94 SER A O 1
ATOM 759 N N . SER A 1 95 ? -2.361 -9.931 -0.528 1.00 96.50 95 SER A N 1
ATOM 760 C CA . SER A 1 95 ? -3.657 -9.325 -0.256 1.00 96.50 95 SER A CA 1
ATOM 761 C C . SER A 1 95 ? -4.662 -10.355 0.266 1.00 96.50 95 SER A C 1
ATOM 763 O O . SER A 1 95 ? -4.703 -11.490 -0.230 1.00 96.50 95 SER A O 1
ATOM 765 N N . VAL A 1 96 ? -5.558 -9.931 1.151 1.00 88.94 96 VAL A N 1
ATOM 766 C CA . VAL A 1 96 ? -6.811 -10.632 1.421 1.00 88.94 96 VAL A CA 1
ATOM 767 C C . VAL A 1 96 ? -7.745 -10.405 0.231 1.00 88.94 96 VAL A C 1
ATOM 769 O O . VAL A 1 96 ? -8.072 -9.282 -0.154 1.00 88.94 96 VAL A O 1
ATOM 772 N N . GLY A 1 97 ? -8.086 -11.481 -0.468 1.00 72.81 97 GLY A N 1
ATOM 773 C CA . GLY A 1 97 ? -8.825 -11.386 -1.718 1.00 72.81 97 GLY A CA 1
ATOM 774 C C . GLY A 1 97 ? -9.072 -12.737 -2.355 1.00 72.81 97 GLY A C 1
ATOM 775 O O . GLY A 1 97 ? -8.280 -13.672 -2.208 1.00 72.81 97 GLY A O 1
ATOM 776 N N . LEU A 1 98 ? -10.187 -12.816 -3.073 1.00 70.81 98 LEU A N 1
ATOM 777 C CA . LEU A 1 98 ? -10.561 -13.951 -3.902 1.00 70.81 98 LEU A CA 1
ATOM 778 C C . LEU A 1 98 ? -10.365 -13.542 -5.362 1.00 70.81 98 LEU A C 1
ATOM 780 O O . LEU A 1 98 ? -10.702 -12.429 -5.750 1.00 70.81 98 LEU A O 1
ATOM 784 N N . GLY A 1 99 ? -9.788 -14.424 -6.171 1.00 83.56 99 GLY A N 1
ATOM 785 C CA . GLY A 1 99 ? -9.499 -14.132 -7.570 1.00 83.56 99 GLY A CA 1
ATOM 786 C C . GLY A 1 99 ? -8.273 -14.879 -8.067 1.00 83.56 99 GLY A C 1
ATOM 787 O O . GLY A 1 99 ? -7.675 -15.681 -7.347 1.00 83.56 99 GLY A O 1
ATOM 788 N N . ARG A 1 100 ? -7.895 -14.614 -9.320 1.00 91.44 100 ARG A N 1
ATOM 789 C CA . ARG A 1 100 ? -6.625 -15.114 -9.849 1.00 91.44 100 ARG A CA 1
ATOM 790 C C . ARG A 1 100 ? -5.478 -14.390 -9.151 1.00 91.44 100 ARG A C 1
ATOM 792 O O . ARG A 1 100 ? -5.568 -13.200 -8.854 1.00 91.44 100 ARG A O 1
ATOM 799 N N . SER A 1 101 ? -4.422 -15.141 -8.870 1.00 94.81 101 SER A N 1
ATOM 800 C CA . SER A 1 101 ? -3.219 -14.605 -8.249 1.00 94.81 101 SER A CA 1
ATOM 801 C C . SER A 1 101 ? -2.355 -13.894 -9.283 1.00 94.81 101 SER A C 1
ATOM 803 O O . SER A 1 101 ? -2.112 -14.426 -10.368 1.00 94.81 101 SER A O 1
ATOM 805 N N . VAL A 1 102 ? -1.860 -12.718 -8.920 1.00 96.81 102 VAL A N 1
ATOM 806 C CA . VAL A 1 102 ? -0.904 -11.931 -9.689 1.00 96.81 102 VAL A CA 1
ATOM 807 C C . VAL A 1 102 ? 0.298 -11.639 -8.806 1.00 96.81 102 VAL A C 1
ATOM 809 O O . VAL A 1 102 ? 0.183 -10.992 -7.764 1.00 96.81 102 VAL A O 1
ATOM 812 N N . ASP A 1 103 ? 1.465 -12.078 -9.259 1.00 97.50 103 ASP A N 1
ATOM 813 C CA . ASP A 1 103 ? 2.720 -11.804 -8.573 1.00 97.50 103 ASP A CA 1
ATOM 814 C C . ASP A 1 103 ? 3.256 -10.424 -8.968 1.00 97.50 103 ASP A C 1
ATOM 816 O O . ASP A 1 103 ? 3.471 -10.126 -10.152 1.00 97.50 103 ASP A O 1
ATOM 820 N N . LEU A 1 104 ? 3.496 -9.596 -7.957 1.00 97.88 104 LEU A N 1
ATOM 821 C CA . LEU A 1 104 ? 4.058 -8.256 -8.053 1.00 97.88 104 LEU A CA 1
ATOM 822 C C . LEU A 1 104 ? 5.496 -8.310 -7.536 1.00 97.88 104 LEU A C 1
ATOM 824 O O . LEU A 1 104 ? 5.729 -8.374 -6.330 1.00 97.88 104 LEU A O 1
ATOM 828 N N . LYS A 1 105 ? 6.460 -8.329 -8.459 1.00 98.06 105 LYS A N 1
ATOM 829 C CA . LYS A 1 105 ? 7.887 -8.466 -8.143 1.00 98.06 105 LYS A CA 1
ATOM 830 C C . LYS A 1 105 ? 8.573 -7.108 -8.128 1.00 98.06 105 LYS A C 1
ATOM 832 O O . LYS A 1 105 ? 8.505 -6.387 -9.117 1.00 98.06 105 LYS A O 1
ATOM 837 N N . MET A 1 106 ? 9.268 -6.794 -7.043 1.00 97.69 106 MET A N 1
ATOM 838 C CA . MET A 1 106 ? 10.093 -5.592 -6.913 1.00 97.69 106 MET A CA 1
ATOM 839 C C . MET A 1 106 ? 11.321 -5.868 -6.036 1.00 97.69 106 MET A C 1
ATOM 841 O O . MET A 1 106 ? 11.497 -6.962 -5.502 1.00 97.69 106 MET A O 1
ATOM 845 N N . GLN A 1 107 ? 12.192 -4.879 -5.909 1.00 97.38 107 GLN A N 1
ATOM 846 C CA . GLN A 1 107 ? 13.423 -4.932 -5.128 1.00 97.38 107 GLN A CA 1
ATOM 847 C C . GLN A 1 107 ? 13.385 -3.869 -4.025 1.00 97.38 107 GLN A C 1
ATOM 849 O O . GLN A 1 107 ? 12.706 -2.851 -4.166 1.00 97.38 107 GLN A O 1
ATOM 854 N N . ASN A 1 108 ? 14.119 -4.093 -2.937 1.00 94.88 108 ASN A N 1
ATOM 855 C CA . ASN A 1 108 ? 14.290 -3.145 -1.839 1.00 94.88 108 ASN A CA 1
ATOM 856 C C . ASN A 1 108 ? 15.717 -3.228 -1.274 1.00 94.88 108 ASN A C 1
ATOM 858 O O . ASN A 1 108 ? 16.177 -4.308 -0.906 1.00 94.88 108 ASN A O 1
ATOM 862 N N . ASN A 1 109 ? 16.404 -2.092 -1.152 1.00 91.94 109 ASN A N 1
ATOM 863 C CA . ASN A 1 109 ? 17.728 -1.988 -0.524 1.00 91.94 109 ASN A CA 1
ATOM 864 C C . ASN A 1 109 ? 17.659 -1.324 0.868 1.00 91.94 109 ASN A C 1
ATOM 866 O O . ASN A 1 109 ? 18.379 -0.371 1.164 1.00 91.94 109 ASN A O 1
ATOM 870 N N . SER A 1 110 ? 16.781 -1.859 1.717 1.00 83.94 110 SER A N 1
ATOM 871 C CA . SER A 1 110 ? 16.473 -1.441 3.096 1.00 83.94 110 SER A CA 1
ATOM 872 C C . SER A 1 110 ? 15.520 -0.255 3.241 1.00 83.94 110 SER A C 1
ATOM 874 O O . SER A 1 110 ? 14.661 -0.305 4.113 1.00 83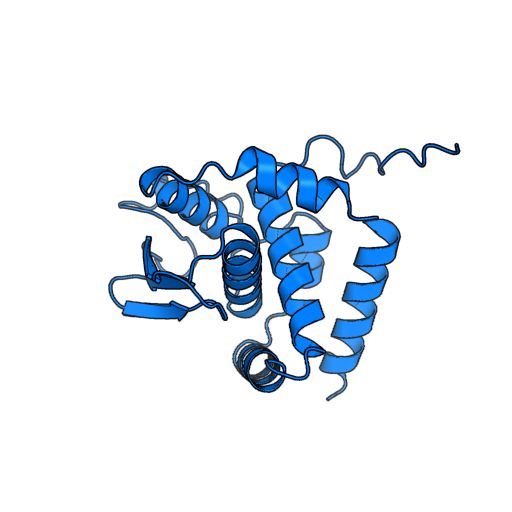.94 110 SER A O 1
ATOM 876 N N . TYR A 1 111 ? 15.619 0.783 2.407 1.00 83.00 111 TYR A N 1
ATOM 877 C CA . TYR A 1 111 ? 14.751 1.969 2.538 1.00 83.00 111 TYR A CA 1
ATOM 878 C C . TYR A 1 111 ? 14.104 2.424 1.231 1.00 83.00 111 TYR A C 1
ATOM 880 O O . TYR A 1 111 ? 13.220 3.284 1.252 1.00 83.00 111 TYR A O 1
ATOM 888 N N . HIS A 1 112 ? 14.517 1.858 0.096 1.00 93.81 112 HIS A N 1
ATOM 889 C CA . HIS A 1 112 ? 14.076 2.304 -1.217 1.00 93.81 112 HIS A CA 1
ATOM 890 C C . HIS A 1 112 ? 13.621 1.130 -2.075 1.00 93.81 112 HIS A C 1
ATOM 892 O O . HIS A 1 112 ? 14.391 0.208 -2.344 1.00 93.81 112 HIS A O 1
ATOM 898 N N . PHE A 1 113 ? 12.368 1.191 -2.521 1.00 96.19 113 PHE A N 1
ATOM 899 C CA . PHE A 1 113 ? 11.746 0.183 -3.376 1.00 96.19 113 PHE A CA 1
ATOM 900 C C . PHE A 1 113 ? 11.909 0.546 -4.849 1.00 96.19 113 PHE A C 1
ATOM 902 O O . PHE A 1 113 ? 11.649 1.685 -5.235 1.00 96.19 113 PHE A O 1
ATOM 909 N N . PHE A 1 114 ? 12.297 -0.416 -5.682 1.00 96.69 114 PHE A N 1
ATOM 910 C CA . PHE A 1 114 ? 12.582 -0.210 -7.105 1.00 96.69 114 PHE A CA 1
ATOM 911 C C . PHE A 1 114 ? 12.358 -1.484 -7.936 1.00 96.69 114 PHE A C 1
ATOM 913 O O . PHE A 1 114 ? 11.979 -2.518 -7.395 1.00 96.69 114 PHE A O 1
ATOM 920 N N . ILE A 1 115 ? 12.565 -1.421 -9.258 1.00 95.94 115 ILE A N 1
ATOM 921 C CA . ILE A 1 115 ? 12.305 -2.551 -10.172 1.00 95.94 115 ILE A CA 1
ATOM 922 C C . ILE A 1 115 ? 13.576 -3.351 -10.469 1.00 95.94 115 ILE A C 1
ATOM 924 O O . ILE A 1 115 ? 13.651 -4.529 -10.131 1.00 95.94 115 ILE A O 1
ATOM 928 N N . LYS A 1 116 ? 14.582 -2.726 -11.091 1.00 92.81 116 LYS A N 1
ATOM 929 C CA . LYS A 1 116 ? 15.881 -3.340 -11.425 1.00 92.81 116 LYS A CA 1
ATOM 930 C C . LYS A 1 116 ? 17.044 -2.627 -10.744 1.00 92.81 116 LYS A C 1
ATOM 932 O O . LYS A 1 116 ? 17.976 -3.279 -10.288 1.00 92.81 116 LYS A O 1
ATOM 937 N N . LYS A 1 117 ? 16.999 -1.298 -10.664 1.00 93.56 117 LYS A N 1
ATOM 938 C CA . LYS A 1 117 ? 17.999 -0.459 -9.985 1.00 93.56 117 LYS A CA 1
ATOM 939 C C . LYS A 1 117 ? 17.320 0.663 -9.207 1.00 93.56 117 LYS A C 1
ATOM 941 O O . LYS A 1 117 ? 16.230 1.094 -9.565 1.00 93.56 117 LYS A O 1
ATOM 946 N N . SER A 1 118 ? 17.983 1.181 -8.175 1.00 90.56 118 SER A N 1
ATOM 947 C CA . SER A 1 118 ? 17.418 2.209 -7.284 1.00 90.56 118 SER A CA 1
ATOM 948 C C . SER A 1 118 ? 16.928 3.467 -8.010 1.00 90.56 118 SER A C 1
ATOM 950 O O . SER A 1 118 ? 15.977 4.094 -7.561 1.00 90.56 118 SER A O 1
ATOM 952 N N . SER A 1 119 ? 17.521 3.820 -9.152 1.00 90.50 119 SER A N 1
ATOM 953 C CA . SER A 1 119 ? 17.106 4.975 -9.954 1.00 90.50 119 SER A CA 1
ATOM 954 C C . SER A 1 119 ? 15.830 4.771 -10.781 1.00 90.50 119 SER A C 1
ATOM 956 O O . SER A 1 119 ? 15.395 5.716 -11.434 1.00 90.50 119 SER A O 1
ATOM 958 N N . ASP A 1 120 ? 15.213 3.584 -10.753 1.00 89.38 120 ASP A N 1
ATOM 959 C CA . ASP A 1 120 ? 13.946 3.321 -11.453 1.00 89.38 120 ASP A CA 1
ATOM 960 C C . ASP A 1 120 ? 12.739 3.995 -10.777 1.00 89.38 120 ASP A C 1
ATOM 962 O O . ASP A 1 120 ? 11.684 4.154 -11.390 1.00 89.38 120 ASP A O 1
ATOM 966 N N . THR A 1 121 ? 12.876 4.393 -9.513 1.00 92.75 121 THR A N 1
ATOM 967 C CA . THR A 1 121 ? 11.828 5.045 -8.722 1.00 92.75 121 THR A CA 1
ATOM 968 C C . THR A 1 121 ? 12.372 6.293 -8.039 1.00 92.75 121 THR A C 1
ATOM 970 O O . THR A 1 121 ? 13.554 6.387 -7.704 1.00 92.75 121 THR A O 1
ATOM 973 N N . LEU A 1 122 ? 11.499 7.278 -7.823 1.00 89.88 122 LEU A N 1
ATOM 974 C CA . LEU A 1 122 ? 11.874 8.523 -7.158 1.00 89.88 122 LEU A CA 1
ATOM 975 C C . LEU A 1 122 ? 12.102 8.295 -5.660 1.00 89.88 122 LEU A C 1
ATOM 977 O O . LEU A 1 122 ? 11.310 7.628 -4.995 1.00 89.88 122 LEU A O 1
ATOM 981 N N . GLY A 1 123 ? 13.160 8.901 -5.120 1.00 86.12 123 GLY A N 1
ATOM 982 C CA . GLY A 1 123 ? 13.442 8.967 -3.682 1.00 86.12 123 GLY A CA 1
ATOM 983 C C . GLY A 1 123 ? 12.639 10.061 -2.971 1.00 86.12 123 GLY A C 1
ATOM 984 O O . GLY A 1 123 ? 13.197 10.816 -2.185 1.00 86.12 123 GLY A O 1
ATOM 985 N N . ASP A 1 124 ? 11.348 10.194 -3.282 1.00 91.00 124 ASP A N 1
ATOM 986 C CA . ASP A 1 124 ? 10.429 11.183 -2.689 1.00 91.00 124 ASP A CA 1
ATOM 987 C C . ASP A 1 124 ? 9.682 10.644 -1.455 1.00 91.00 124 ASP A C 1
ATOM 989 O O . ASP A 1 124 ? 8.729 11.260 -0.977 1.00 91.00 124 ASP A O 1
ATOM 993 N N . GLY A 1 125 ? 10.103 9.465 -0.993 1.00 92.06 125 GLY A N 1
ATOM 994 C CA . GLY A 1 125 ? 9.515 8.699 0.096 1.00 92.06 125 GLY A CA 1
ATOM 995 C C . GLY A 1 125 ? 8.252 7.909 -0.258 1.00 92.06 125 GLY A C 1
ATOM 996 O O . GLY A 1 125 ? 7.712 7.190 0.581 1.00 92.06 125 GLY A O 1
ATOM 997 N N . TYR A 1 126 ? 7.830 7.952 -1.527 1.00 95.75 126 TYR A N 1
ATOM 998 C CA . TYR A 1 126 ? 6.757 7.130 -2.090 1.00 95.75 126 TYR A CA 1
ATOM 999 C C . TYR A 1 126 ? 7.290 6.066 -3.064 1.00 95.75 126 TYR A C 1
ATOM 1001 O O . TYR A 1 126 ? 6.550 5.572 -3.916 1.00 95.75 126 TYR A O 1
ATOM 1009 N N . CYS A 1 127 ? 8.565 5.684 -2.945 1.00 95.38 127 CYS A N 1
ATOM 1010 C CA . CYS A 1 127 ? 9.246 4.737 -3.834 1.00 95.38 127 CYS A CA 1
ATOM 1011 C C . CYS A 1 127 ? 8.520 3.386 -3.965 1.00 95.38 127 CYS A C 1
ATOM 1013 O O . CYS A 1 127 ? 8.426 2.859 -5.073 1.00 95.38 127 CYS A O 1
ATOM 1015 N N . PHE A 1 128 ? 7.908 2.883 -2.884 1.00 97.19 128 PHE A N 1
ATOM 1016 C CA . PHE A 1 128 ? 7.045 1.696 -2.933 1.00 97.19 128 PHE A CA 1
ATOM 1017 C C . PHE A 1 128 ? 5.875 1.877 -3.904 1.00 97.19 128 PHE A C 1
ATOM 1019 O O . PHE A 1 128 ? 5.629 1.022 -4.747 1.00 97.19 128 PHE A O 1
ATOM 1026 N N . PHE A 1 129 ? 5.174 3.008 -3.834 1.00 97.50 129 PHE A N 1
ATOM 1027 C CA . PHE A 1 129 ? 4.019 3.283 -4.688 1.00 97.50 129 PHE A CA 1
ATOM 1028 C C . PHE A 1 129 ? 4.421 3.504 -6.142 1.00 97.50 129 PHE A C 1
ATOM 1030 O O . PHE A 1 129 ? 3.708 3.062 -7.040 1.00 97.50 129 PHE A O 1
ATOM 1037 N N . HIS A 1 130 ? 5.571 4.143 -6.380 1.00 96.31 130 HIS A N 1
ATOM 1038 C CA . HIS A 1 130 ? 6.149 4.249 -7.722 1.00 96.31 130 HIS A CA 1
ATOM 1039 C C . HIS A 1 130 ? 6.434 2.859 -8.306 1.00 96.31 130 HIS A C 1
ATOM 1041 O O . HIS A 1 130 ? 5.970 2.559 -9.407 1.00 96.31 130 HIS A O 1
ATOM 1047 N N . ALA A 1 131 ? 7.119 1.992 -7.550 1.00 97.19 131 ALA A N 1
ATOM 1048 C CA . ALA A 1 131 ? 7.406 0.619 -7.964 1.00 97.19 131 ALA A CA 1
ATOM 1049 C C . ALA A 1 131 ? 6.114 -0.177 -8.205 1.00 97.19 131 ALA A C 1
ATOM 1051 O O . ALA A 1 131 ? 5.964 -0.825 -9.238 1.00 97.19 131 ALA A O 1
ATOM 1052 N N . LEU A 1 132 ? 5.153 -0.083 -7.284 1.00 97.81 132 LEU A N 1
ATOM 1053 C CA . LEU A 1 132 ? 3.878 -0.790 -7.342 1.00 97.81 132 LEU A CA 1
ATOM 1054 C C . LEU A 1 132 ? 3.058 -0.409 -8.583 1.00 97.81 132 LEU A C 1
ATOM 1056 O O . LEU A 1 132 ? 2.554 -1.281 -9.289 1.00 97.81 132 LEU A O 1
ATOM 1060 N N . ILE A 1 133 ? 2.942 0.888 -8.878 1.00 96.00 133 ILE A N 1
ATOM 1061 C CA . ILE A 1 133 ? 2.233 1.368 -10.072 1.00 96.00 133 ILE A CA 1
ATOM 1062 C C . ILE A 1 133 ? 2.925 0.867 -11.339 1.00 96.00 133 ILE A C 1
ATOM 1064 O O . ILE A 1 133 ? 2.245 0.435 -12.270 1.00 96.00 133 ILE A O 1
ATOM 1068 N N . PHE A 1 134 ? 4.260 0.896 -11.377 1.00 95.44 134 PHE A N 1
ATOM 1069 C CA . PHE A 1 134 ? 5.019 0.380 -12.512 1.00 95.44 134 PHE A CA 1
ATOM 1070 C C . PHE A 1 134 ? 4.719 -1.106 -12.757 1.00 95.44 134 PHE A C 1
ATOM 1072 O O . PHE A 1 134 ? 4.282 -1.461 -13.853 1.00 95.44 134 PHE A O 1
ATOM 1079 N N . VAL A 1 135 ? 4.864 -1.962 -11.738 1.00 97.06 135 VAL A N 1
ATOM 1080 C CA . VAL A 1 135 ? 4.652 -3.413 -11.901 1.00 97.06 135 VAL A CA 1
ATOM 1081 C C . VAL A 1 135 ? 3.209 -3.745 -12.262 1.00 97.06 135 VAL A C 1
ATOM 1083 O O . VAL A 1 135 ? 2.969 -4.635 -13.070 1.00 97.06 135 VAL A O 1
ATOM 1086 N N . LEU A 1 136 ? 2.228 -3.020 -11.722 1.00 96.38 136 LEU A N 1
ATOM 1087 C CA . LEU A 1 136 ? 0.818 -3.227 -12.061 1.00 96.38 136 LEU A CA 1
ATOM 1088 C C . LEU A 1 136 ? 0.516 -2.842 -13.513 1.00 96.38 1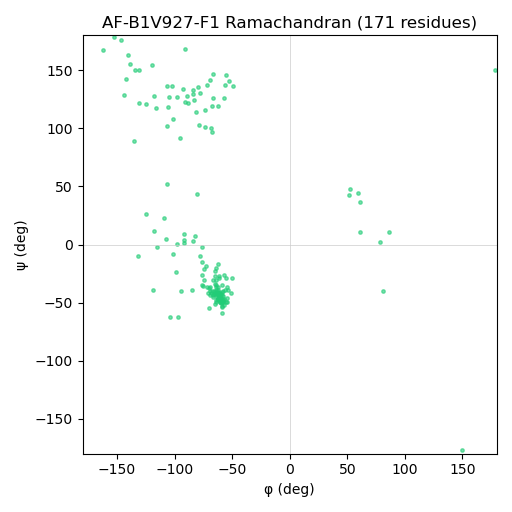36 LEU A C 1
ATOM 1090 O O . LEU A 1 136 ? -0.203 -3.571 -14.197 1.00 96.38 136 LEU A O 1
ATOM 1094 N N . ARG A 1 137 ? 1.106 -1.751 -14.015 1.00 94.62 137 ARG A N 1
ATOM 1095 C CA . ARG A 1 137 ? 0.990 -1.377 -15.431 1.00 94.62 137 ARG A CA 1
ATOM 1096 C C . ARG A 1 137 ? 1.628 -2.420 -16.346 1.00 94.62 137 ARG A C 1
ATOM 1098 O O . ARG A 1 137 ? 1.029 -2.756 -17.363 1.00 94.62 137 ARG A O 1
ATOM 1105 N N . GLU A 1 138 ? 2.773 -2.999 -15.974 1.00 94.81 138 GLU A N 1
ATOM 1106 C CA . GLU A 1 138 ? 3.376 -4.115 -16.728 1.00 94.81 138 GLU A CA 1
ATOM 1107 C C . GLU A 1 138 ? 2.473 -5.358 -16.776 1.00 94.81 138 GLU A C 1
ATOM 1109 O O . GLU A 1 138 ? 2.526 -6.129 -17.733 1.00 94.81 138 GLU A O 1
ATOM 1114 N N . LYS A 1 139 ? 1.605 -5.548 -15.775 1.00 94.62 139 LYS A N 1
ATOM 1115 C CA . LYS A 1 139 ? 0.574 -6.600 -15.766 1.00 94.62 139 LYS A CA 1
ATOM 1116 C C . LYS A 1 139 ? -0.717 -6.208 -16.498 1.00 94.62 139 LYS A C 1
ATOM 1118 O O . LYS A 1 139 ? -1.657 -6.998 -16.515 1.00 94.62 139 LYS A O 1
ATOM 1123 N N . GLY A 1 140 ? -0.772 -5.023 -17.110 1.00 93.44 140 GLY A N 1
ATOM 1124 C CA . GLY A 1 140 ? -1.918 -4.538 -17.882 1.00 93.44 140 GLY A CA 1
ATOM 1125 C C . GLY A 1 140 ? -3.001 -3.833 -17.062 1.00 93.44 140 GLY A C 1
ATOM 1126 O O . GLY A 1 140 ? -4.080 -3.571 -17.592 1.00 93.44 140 GLY A O 1
ATOM 1127 N N . PHE A 1 141 ? -2.751 -3.507 -15.789 1.00 92.56 141 PHE A N 1
ATOM 1128 C CA . PHE A 1 141 ? -3.708 -2.753 -14.977 1.00 92.56 141 PHE A CA 1
ATOM 1129 C C . PHE A 1 141 ? -3.580 -1.244 -15.217 1.00 92.56 141 PHE A C 1
ATOM 1131 O O . PHE A 1 141 ? -2.497 -0.671 -15.108 1.00 92.56 141 PHE A O 1
ATOM 1138 N N . ILE A 1 142 ? -4.714 -0.589 -15.482 1.00 88.50 142 ILE A N 1
ATOM 1139 C CA . ILE A 1 142 ? -4.830 0.871 -15.593 1.00 88.50 142 ILE A CA 1
ATOM 1140 C C . ILE A 1 142 ? -5.432 1.390 -14.284 1.00 88.50 142 ILE A C 1
ATOM 1142 O O . ILE A 1 142 ? -6.605 1.151 -13.989 1.00 88.50 142 ILE A O 1
ATOM 1146 N N . LEU A 1 143 ? -4.616 2.053 -13.466 1.00 91.19 143 LEU A N 1
ATOM 1147 C CA . LEU A 1 143 ? -4.948 2.355 -12.067 1.00 91.19 143 LEU A CA 1
ATOM 1148 C C . LEU A 1 143 ? -5.475 3.772 -11.856 1.00 91.19 143 LEU A C 1
ATOM 1150 O O . LEU A 1 143 ? -6.167 4.027 -10.875 1.00 91.19 143 LEU A O 1
ATOM 1154 N N . GLU A 1 144 ? -5.141 4.693 -12.757 1.00 90.38 144 GLU A N 1
ATOM 1155 C CA . GLU A 1 144 ? -5.390 6.129 -12.638 1.00 90.38 144 GLU A CA 1
ATOM 1156 C C . GLU A 1 144 ? -6.863 6.399 -12.392 1.00 90.38 144 GLU A C 1
ATOM 1158 O O . GLU A 1 144 ? -7.218 7.100 -11.449 1.00 90.38 144 GLU A O 1
ATOM 1163 N N . TYR A 1 145 ? -7.717 5.792 -13.220 1.00 88.06 145 TYR A N 1
ATOM 1164 C CA . TYR A 1 145 ? -9.155 5.915 -13.075 1.00 88.06 145 TYR A CA 1
ATOM 1165 C C . TYR A 1 145 ? -9.577 5.414 -11.695 1.00 88.06 145 TYR A C 1
ATOM 1167 O O . TYR A 1 145 ? -10.068 6.208 -10.905 1.00 88.06 145 TYR A O 1
ATOM 1175 N N . ILE A 1 146 ? -9.294 4.149 -11.363 1.00 91.44 146 ILE A N 1
ATOM 1176 C CA . ILE A 1 146 ? -9.716 3.482 -10.118 1.00 91.44 146 ILE A CA 1
ATOM 1177 C C . ILE A 1 146 ? -9.297 4.254 -8.864 1.00 91.44 146 ILE A C 1
ATOM 1179 O O . ILE A 1 146 ? -10.109 4.433 -7.951 1.00 91.44 146 ILE A O 1
ATOM 1183 N N . ILE A 1 147 ? -8.044 4.706 -8.817 1.00 94.19 147 ILE A N 1
ATOM 1184 C CA . ILE A 1 147 ? -7.496 5.472 -7.698 1.00 94.19 147 ILE A CA 1
ATOM 1185 C C . ILE A 1 147 ? -8.215 6.815 -7.593 1.00 94.19 147 ILE A C 1
ATOM 1187 O O . ILE A 1 147 ? -8.747 7.112 -6.525 1.00 94.19 147 ILE A O 1
ATOM 1191 N N . ASN A 1 148 ? -8.320 7.572 -8.690 1.00 91.81 148 ASN A N 1
ATOM 1192 C CA . ASN A 1 148 ? -8.935 8.899 -8.674 1.00 91.81 148 ASN A CA 1
ATOM 1193 C C . ASN A 1 148 ? -10.405 8.838 -8.225 1.00 91.81 148 ASN A C 1
ATOM 1195 O O . ASN A 1 148 ? -10.773 9.533 -7.284 1.00 91.81 148 ASN A O 1
ATOM 1199 N N . ILE A 1 149 ? -11.241 7.957 -8.797 1.00 92.12 149 ILE A N 1
ATOM 1200 C CA . ILE A 1 149 ? -12.653 7.841 -8.360 1.00 92.12 149 ILE A CA 1
ATOM 1201 C C . ILE A 1 149 ? -12.785 7.347 -6.920 1.00 92.12 149 ILE A C 1
ATOM 1203 O O . ILE A 1 149 ? -13.747 7.711 -6.245 1.00 92.12 149 ILE A O 1
ATOM 1207 N N . SER A 1 150 ? -11.885 6.478 -6.454 1.00 94.25 150 SER A N 1
ATOM 1208 C CA . SER A 1 150 ? -11.923 6.014 -5.062 1.00 94.25 150 SER A CA 1
ATOM 1209 C C . SER A 1 150 ? -11.549 7.144 -4.110 1.00 94.25 150 SER A C 1
ATOM 1211 O O . SER A 1 150 ? -12.225 7.344 -3.105 1.00 94.25 150 SER A O 1
ATOM 1213 N N . PHE A 1 151 ? -10.513 7.906 -4.455 1.00 93.00 151 PHE A N 1
ATOM 1214 C CA . PHE A 1 151 ? -10.022 9.028 -3.669 1.00 93.00 151 PHE A CA 1
ATOM 1215 C C . PHE A 1 151 ? -11.006 10.205 -3.662 1.00 93.00 151 PHE A C 1
ATOM 1217 O O . PHE A 1 151 ? -11.250 10.809 -2.621 1.00 93.00 151 PHE A O 1
ATOM 1224 N N . ASP A 1 152 ? -11.637 10.502 -4.798 1.00 90.31 152 ASP A N 1
ATOM 1225 C CA . ASP A 1 152 ? -12.590 11.605 -4.944 1.00 90.31 152 ASP A CA 1
ATOM 1226 C C . ASP A 1 152 ? -13.861 11.439 -4.109 1.00 90.31 152 ASP A C 1
ATOM 1228 O O . ASP A 1 152 ? -14.501 12.434 -3.772 1.00 90.31 152 ASP A O 1
ATOM 1232 N N . LYS A 1 153 ? -14.204 10.202 -3.740 1.00 91.25 153 LYS A N 1
ATOM 1233 C CA . LYS A 1 153 ? -15.346 9.892 -2.870 1.00 91.25 153 LYS A CA 1
ATOM 1234 C C . LYS A 1 153 ? -15.071 10.145 -1.388 1.00 91.25 153 LYS A C 1
ATOM 1236 O O . LYS A 1 153 ? -16.003 10.071 -0.591 1.00 91.25 153 LYS A O 1
ATOM 1241 N N . ILE A 1 154 ? -13.822 10.407 -1.003 1.00 90.44 154 ILE A N 1
ATOM 1242 C CA . ILE A 1 154 ? -13.442 10.565 0.399 1.00 90.44 154 ILE A CA 1
ATOM 1243 C C . ILE A 1 154 ? -13.552 12.032 0.810 1.00 90.44 154 ILE A C 1
ATOM 1245 O O . ILE A 1 154 ? -12.866 12.906 0.277 1.00 90.44 154 ILE A O 1
ATOM 1249 N N . ASP A 1 155 ? -14.361 12.293 1.837 1.00 91.69 155 ASP A N 1
ATOM 1250 C CA . ASP A 1 155 ? -14.258 13.531 2.603 1.00 91.69 155 ASP A CA 1
ATOM 1251 C C . ASP A 1 155 ? -13.002 13.460 3.483 1.00 91.69 155 ASP A C 1
ATOM 1253 O O . ASP A 1 155 ? -12.964 12.793 4.518 1.00 91.69 155 ASP A O 1
ATOM 1257 N N . LEU A 1 156 ? -11.935 14.123 3.037 1.00 88.88 156 LEU A N 1
ATOM 1258 C CA . LEU A 1 156 ? -10.623 14.023 3.676 1.00 88.88 156 LEU A CA 1
ATOM 1259 C C . LEU A 1 156 ? -10.617 14.563 5.108 1.00 88.88 156 LEU A C 1
ATOM 1261 O O . LEU A 1 156 ? -9.857 14.074 5.936 1.00 88.88 156 LEU A O 1
ATOM 1265 N N . VAL A 1 157 ? -11.445 15.558 5.434 1.00 89.81 157 VAL A N 1
ATOM 1266 C CA . VAL A 1 157 ? -11.441 16.158 6.776 1.00 89.81 157 VAL A CA 1
ATOM 1267 C C . VAL A 1 157 ? -11.996 15.165 7.790 1.00 89.81 157 VAL A C 1
ATOM 1269 O O . VAL A 1 157 ? -11.325 14.834 8.771 1.00 89.81 157 VAL A O 1
ATOM 1272 N N . SER A 1 158 ? -13.199 14.660 7.534 1.00 92.50 158 SER A N 1
ATOM 1273 C CA . SER A 1 158 ? -13.860 13.688 8.402 1.00 92.50 158 SER A CA 1
ATOM 1274 C C . SER A 1 158 ? -13.107 12.357 8.438 1.00 92.50 158 SER A C 1
ATOM 1276 O O . SER A 1 158 ? -12.928 11.776 9.513 1.00 92.50 158 SER A O 1
ATOM 1278 N N . ASN A 1 159 ? -12.581 11.899 7.298 1.00 93.31 159 ASN A N 1
ATOM 1279 C CA . ASN A 1 159 ? -11.866 10.632 7.238 1.00 93.31 159 ASN A CA 1
ATOM 1280 C C . ASN A 1 159 ? -10.506 10.690 7.952 1.00 93.31 159 ASN A C 1
ATOM 1282 O O . ASN A 1 159 ? -10.153 9.755 8.668 1.00 93.31 159 ASN A O 1
ATOM 1286 N N . ASN A 1 160 ? -9.779 11.810 7.873 1.00 93.25 160 ASN A N 1
ATOM 1287 C CA . ASN A 1 160 ? -8.541 11.987 8.641 1.00 93.25 160 ASN A CA 1
ATOM 1288 C C . ASN A 1 160 ? -8.808 11.946 10.150 1.00 93.25 160 ASN A C 1
ATOM 1290 O O . ASN A 1 160 ? -8.067 11.304 10.892 1.00 93.25 160 ASN A O 1
ATOM 1294 N N . GLN A 1 161 ? -9.889 12.582 10.612 1.00 92.12 161 GLN A N 1
ATOM 1295 C CA . GLN A 1 161 ? -10.286 12.526 12.021 1.00 92.12 161 GLN A CA 1
ATOM 1296 C C . GLN A 1 161 ? -10.631 11.098 12.459 1.00 92.12 161 GLN A C 1
ATOM 1298 O O . GLN A 1 161 ? -10.233 10.681 13.547 1.00 92.12 161 GLN A O 1
ATOM 1303 N N . LYS A 1 162 ? -11.346 10.339 11.618 1.00 93.81 162 LYS A N 1
ATOM 1304 C CA . LYS A 1 162 ? -11.647 8.919 11.855 1.00 93.81 162 LYS A CA 1
ATOM 1305 C C . LYS A 1 162 ? -10.363 8.096 11.989 1.00 93.81 162 LYS A C 1
ATOM 1307 O O . LYS A 1 162 ? -10.237 7.353 12.959 1.00 93.81 162 LYS A O 1
ATOM 1312 N N . ILE A 1 163 ? -9.421 8.251 11.055 1.00 93.00 163 ILE A N 1
ATOM 1313 C CA . ILE A 1 163 ? -8.132 7.543 11.064 1.00 93.00 163 ILE A CA 1
ATOM 1314 C C . ILE A 1 163 ? -7.376 7.820 12.366 1.00 93.00 163 ILE A C 1
ATOM 1316 O O . ILE A 1 163 ? -7.020 6.881 13.076 1.00 93.00 163 ILE A O 1
ATOM 1320 N N . ILE A 1 164 ? -7.204 9.096 12.724 1.00 90.62 164 ILE A N 1
ATOM 1321 C CA . ILE A 1 164 ? -6.477 9.497 13.936 1.00 90.62 164 ILE A CA 1
ATOM 1322 C C . ILE A 1 164 ? -7.125 8.892 15.188 1.00 90.62 164 ILE A C 1
ATOM 1324 O O . ILE A 1 164 ? -6.426 8.305 16.012 1.00 90.62 164 ILE A O 1
ATOM 1328 N N . LYS A 1 165 ? -8.456 8.978 15.317 1.00 90.75 165 LYS A N 1
ATOM 1329 C CA . LYS A 1 165 ? -9.188 8.415 16.465 1.00 90.75 165 LYS A CA 1
ATOM 1330 C C . LYS A 1 165 ? -9.018 6.901 16.579 1.00 90.75 165 LYS A C 1
ATOM 1332 O O . LYS A 1 165 ? -8.776 6.397 17.673 1.00 90.75 165 LYS A O 1
ATOM 1337 N N . LYS A 1 166 ? -9.143 6.172 15.464 1.00 90.38 166 LYS A N 1
ATOM 1338 C CA . LYS A 1 166 ? -8.972 4.712 15.452 1.00 90.38 166 LYS A CA 1
ATOM 1339 C C . LYS A 1 166 ? -7.557 4.330 15.869 1.00 90.38 166 LYS A C 1
ATOM 1341 O O . LYS A 1 166 ? -7.388 3.505 16.755 1.00 90.38 166 LYS A O 1
ATOM 1346 N N . I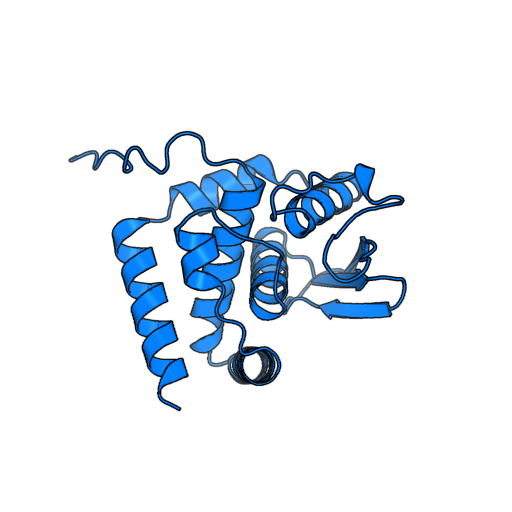LE A 1 167 ? -6.544 4.975 15.303 1.00 84.62 167 ILE A N 1
ATOM 1347 C CA . ILE A 1 167 ? -5.150 4.673 15.637 1.00 84.62 167 ILE A CA 1
ATOM 1348 C C . ILE A 1 167 ? -4.847 4.979 17.105 1.00 84.62 167 ILE A C 1
ATOM 1350 O O . ILE A 1 167 ? -4.217 4.167 17.774 1.00 84.62 167 ILE A O 1
ATOM 1354 N N . GLN A 1 168 ? -5.340 6.099 17.640 1.00 85.69 168 GLN A N 1
ATOM 1355 C CA . GLN A 1 168 ? -5.204 6.414 19.065 1.00 85.69 168 GLN A CA 1
ATOM 1356 C C . GLN A 1 168 ? -5.781 5.314 19.964 1.00 85.69 168 GLN A C 1
ATOM 1358 O O . GLN A 1 168 ? -5.162 4.984 20.969 1.00 85.69 168 GLN A O 1
ATOM 1363 N N . LYS A 1 169 ? -6.917 4.712 19.590 1.00 87.25 169 LYS A N 1
ATOM 1364 C CA . LYS A 1 169 ? -7.502 3.575 20.317 1.00 87.25 169 LYS A CA 1
ATOM 1365 C C . LYS A 1 169 ? -6.564 2.363 20.325 1.00 87.25 169 LYS A C 1
ATOM 1367 O O . LYS A 1 169 ? -6.386 1.759 21.375 1.00 87.25 169 LYS A O 1
ATOM 1372 N N . TYR A 1 170 ? -5.950 2.021 19.192 1.00 81.75 170 TYR A N 1
ATOM 1373 C CA . TYR A 1 170 ? -5.023 0.882 19.118 1.00 81.75 170 TYR A CA 1
ATOM 1374 C C . TYR A 1 170 ? -3.655 1.157 19.759 1.00 81.75 170 TYR A C 1
ATOM 1376 O O . TYR A 1 170 ? -2.985 0.216 20.156 1.00 81.75 170 TYR A O 1
ATOM 1384 N N . LYS A 1 171 ? -3.265 2.430 19.913 1.00 71.50 171 LYS A N 1
ATOM 1385 C CA . LYS A 1 171 ? -2.047 2.858 20.631 1.00 71.50 171 LYS A CA 1
ATOM 1386 C C . LYS A 1 171 ? -2.154 2.800 22.158 1.00 71.50 171 LYS A C 1
ATOM 1388 O O . LYS A 1 171 ? -1.144 2.959 22.830 1.00 71.50 171 LYS A O 1
ATOM 1393 N N . GLN A 1 172 ? -3.362 2.681 22.705 1.00 66.56 172 GLN A N 1
ATOM 1394 C CA . GLN A 1 172 ? -3.600 2.636 24.155 1.00 66.56 172 GLN A CA 1
ATOM 1395 C C . GLN A 1 172 ? -3.604 1.206 24.722 1.00 66.56 172 GLN A C 1
ATOM 1397 O O . GLN A 1 172 ? -3.891 1.032 25.906 1.00 66.56 172 GLN A O 1
ATOM 1402 N N . ILE A 1 173 ? -3.322 0.207 23.882 1.00 52.47 173 ILE A N 1
ATOM 1403 C CA . ILE A 1 173 ? -3.209 -1.217 24.227 1.00 52.47 173 ILE A CA 1
ATOM 1404 C C . ILE A 1 173 ? -1.726 -1.555 24.365 1.00 52.47 173 ILE A C 1
ATOM 1406 O O . ILE A 1 173 ? -1.386 -2.263 25.337 1.00 52.47 173 ILE A O 1
#

Solvent-accessible surface area (backbone atoms only — not comparable to full-atom values): 9815 Å² total; per-residue (Å²): 133,86,80,78,72,76,58,81,92,63,65,86,65,54,70,49,59,52,46,51,46,49,4,43,52,38,32,64,52,34,57,73,29,91,89,51,21,70,59,45,48,50,43,44,71,76,46,72,77,80,54,63,65,26,53,79,65,75,60,38,66,50,76,50,68,50,42,50,49,11,32,38,27,45,49,11,65,76,66,54,24,17,37,36,37,26,45,70,89,36,84,71,52,65,27,71,56,68,59,62,79,42,82,43,71,35,32,63,78,90,66,51,28,13,65,90,45,72,84,74,21,60,91,74,19,49,12,48,43,47,32,51,55,50,46,40,42,78,73,71,51,81,54,67,63,62,48,49,60,58,54,71,72,54,60,62,71,64,49,50,53,50,52,53,54,54,51,53,59,67,72,75,112

Radius of gyration: 15.67 Å; Cα contacts (8 Å, |Δi|>4): 239; chains: 1; bounding box: 44×39×42 Å

Organism: Phytoplasma australiense (NCBI:txid59748)

Mean predicted aligned error: 5.44 Å

Nearest PDB structures (foldseek):
  4bou-assembly1_A-2  TM=3.726E-01  e=8.590E-01  Homo sapiens
  7pl7-assembly1_A  TM=4.352E-01  e=1.518E+00  Saccharomyces cerevisiae
  7f9x-assembly1_A  TM=2.747E-01  e=5.951E+00  Legionella pneumophila subsp. pneumophila str. Philadelphia 1

Foldseek 3Di:
DPPPDAPPLPPPDDLLLLLLVQLLLQLLVLCVDPVRVVVSLVQCVVWVPDCLVCSLNVNAQADGSSSVASSQQSCCVLVQEKEFEAEPNHGDDIYDHDHHYDYQYWYDPPRAIGRPDRVRADSSNSRVSSSRVVSVVVVVDDCSVVSCVVSVPDPSVVSSVVSVVSVVVVVVD

Sequence (173 aa):
MVYVSKPKKFQNIPLTRQLAYLGLNQFIDGLDDNQFQSLYLTILQGDQEFFENDVLNCSLKTATTPLIQGTLDFLSQRLNQKFNLIINDCNSLSSVGLGRSVDLKMQNNSYHFFIKKSSDTLGDGYCFFHALIFVLREKGFILEYIINISFDKIDLVSNNQKIIKKIQKYKQI

pLDDT: mean 88.42, std 13.74, range [29.19, 98.06]

Secondary structure (DSSP, 8-state):
----PPPGGGTT--HHHHHHHHHHHHHHHHTT-TTTHHHHHHHHHH-----HHHHHHT--SS--HHHHHHHHHHHHHHHT-EEEEEETTEEEEE-S--S-EEEEEEEESSS-EESSSGGGS-SSS-HHHHHHHHHHHHTT---HHHHHHHHHT--HHHHHHHHHHHHHHHTT-